Protein AF-A0A5B7IR37-F1 (afdb_monomer_lite)

Organism: Portunus trituberculatus (NCBI:txid210409)

Structure (mmCIF, N/CA/C/O backbone):
data_AF-A0A5B7IR37-F1
#
_entry.id   AF-A0A5B7IR37-F1
#
loop_
_atom_site.group_PDB
_atom_site.id
_atom_site.type_symbol
_atom_site.label_atom_id
_atom_site.label_alt_id
_atom_site.label_comp_id
_atom_site.label_asym_id
_atom_site.label_entity_id
_atom_site.label_seq_id
_atom_site.pdbx_PDB_ins_code
_atom_site.Cartn_x
_atom_site.Cartn_y
_atom_site.Cartn_z
_atom_site.occupancy
_atom_site.B_iso_or_equiv
_atom_site.auth_seq_id
_atom_site.auth_comp_id
_atom_site.auth_asym_id
_atom_site.auth_atom_id
_atom_site.pdbx_PDB_model_num
ATOM 1 N N . MET A 1 1 ? 5.178 -8.965 -11.911 1.00 69.69 1 MET A N 1
ATOM 2 C CA . MET A 1 1 ? 6.114 -8.073 -12.619 1.00 69.69 1 MET A CA 1
ATOM 3 C C . MET A 1 1 ? 5.299 -6.895 -13.105 1.00 69.69 1 MET A C 1
ATOM 5 O O . MET A 1 1 ? 4.233 -7.127 -13.671 1.00 69.69 1 MET A O 1
ATOM 9 N N . CYS A 1 2 ? 5.694 -5.681 -12.748 1.00 84.69 2 CYS A N 1
ATOM 10 C CA . CYS A 1 2 ? 4.940 -4.474 -13.054 1.00 84.69 2 CYS A CA 1
ATOM 11 C C . CYS A 1 2 ? 5.820 -3.583 -13.920 1.00 84.69 2 CYS A C 1
ATOM 13 O O . CYS A 1 2 ? 6.799 -3.041 -13.432 1.00 84.69 2 CYS A O 1
ATOM 15 N N . GLN A 1 3 ? 5.467 -3.450 -15.200 1.00 79.94 3 GLN A N 1
ATOM 16 C CA . GLN A 1 3 ? 6.336 -2.804 -16.186 1.00 79.94 3 GLN A CA 1
ATOM 17 C C . GLN A 1 3 ? 6.696 -1.363 -15.813 1.00 79.94 3 GLN A C 1
ATOM 19 O O . GLN A 1 3 ? 7.857 -1.006 -15.938 1.00 79.94 3 GLN A O 1
ATOM 24 N N . MET A 1 4 ? 5.752 -0.578 -15.281 1.00 83.19 4 MET A N 1
ATOM 25 C CA . MET A 1 4 ? 6.041 0.784 -14.812 1.00 83.19 4 MET A CA 1
ATOM 26 C C . MET A 1 4 ? 7.090 0.796 -13.691 1.00 83.19 4 MET A C 1
ATOM 28 O O . MET A 1 4 ? 8.041 1.568 -13.756 1.00 83.19 4 MET A O 1
ATOM 32 N N . CYS A 1 5 ? 6.960 -0.109 -12.712 1.00 84.19 5 CYS A N 1
ATOM 33 C CA . CYS A 1 5 ? 7.922 -0.233 -11.616 1.00 84.19 5 CYS A CA 1
ATOM 34 C C . CYS A 1 5 ? 9.292 -0.717 -12.079 1.00 84.19 5 CYS A C 1
ATOM 36 O O . CYS A 1 5 ? 10.316 -0.285 -11.564 1.00 84.19 5 CYS A O 1
ATOM 38 N N . ASP A 1 6 ? 9.302 -1.665 -13.011 1.00 81.50 6 ASP A N 1
ATOM 39 C CA . ASP A 1 6 ? 10.514 -2.363 -13.431 1.00 81.50 6 ASP A CA 1
ATOM 40 C C . ASP A 1 6 ? 11.309 -1.548 -14.473 1.00 81.50 6 ASP A C 1
ATOM 42 O O . ASP A 1 6 ? 12.500 -1.782 -14.660 1.00 81.50 6 ASP A O 1
ATOM 46 N N . LEU A 1 7 ? 10.665 -0.585 -15.142 1.00 80.81 7 LEU A N 1
ATOM 47 C CA . LEU A 1 7 ? 11.290 0.341 -16.094 1.00 80.81 7 LEU A CA 1
ATOM 48 C C . LEU A 1 7 ? 11.675 1.689 -15.467 1.00 80.81 7 LEU A C 1
ATOM 50 O O . LEU A 1 7 ? 12.274 2.517 -16.153 1.00 80.81 7 LEU A O 1
ATOM 54 N N . GLY A 1 8 ? 11.341 1.917 -14.192 1.00 72.31 8 GLY A N 1
ATOM 55 C CA . GLY A 1 8 ? 11.614 3.182 -13.507 1.00 72.31 8 GLY A CA 1
ATOM 56 C C . GLY A 1 8 ? 10.876 4.378 -14.117 1.00 72.31 8 GLY A C 1
ATOM 57 O O . GLY A 1 8 ? 11.356 5.505 -14.019 1.00 72.31 8 GLY A O 1
ATOM 58 N N . GLU A 1 9 ? 9.740 4.139 -14.780 1.00 76.44 9 GLU A N 1
ATOM 59 C CA . GLU A 1 9 ? 8.858 5.218 -15.231 1.00 76.44 9 GLU A CA 1
ATOM 60 C C . GLU A 1 9 ? 8.277 5.963 -14.017 1.00 76.44 9 GLU A C 1
ATOM 62 O O . GLU A 1 9 ? 8.223 5.413 -12.916 1.00 76.44 9 GLU A O 1
ATOM 67 N N . ASP A 1 10 ? 7.819 7.206 -14.209 1.00 74.62 10 ASP A N 1
ATOM 68 C CA . ASP A 1 10 ? 7.215 8.010 -13.140 1.00 74.62 10 ASP A CA 1
ATOM 69 C C . ASP A 1 10 ? 5.945 7.330 -12.590 1.00 74.62 10 ASP A C 1
ATOM 71 O O . ASP A 1 10 ? 4.826 7.507 -13.081 1.00 74.62 10 ASP A O 1
ATOM 75 N N . GLU A 1 11 ? 6.119 6.528 -11.541 1.00 73.81 11 GLU A N 1
ATOM 76 C CA . GLU A 1 11 ? 5.032 5.886 -10.817 1.00 73.81 11 GLU A CA 1
ATOM 77 C C . GLU A 1 11 ? 4.182 6.942 -10.107 1.00 73.81 11 GLU A C 1
ATOM 79 O O . GLU A 1 11 ? 4.668 7.735 -9.295 1.00 73.81 11 GLU A O 1
ATOM 84 N N . THR A 1 12 ? 2.872 6.913 -10.335 1.00 82.50 12 THR A N 1
ATOM 85 C CA . THR A 1 12 ? 1.954 7.745 -9.560 1.00 82.50 12 THR A CA 1
ATOM 86 C C . THR A 1 12 ? 1.594 7.067 -8.241 1.00 82.50 12 THR A C 1
ATOM 88 O O . THR A 1 12 ? 1.562 5.840 -8.115 1.00 82.50 12 THR A O 1
ATOM 91 N N . VAL A 1 13 ? 1.240 7.877 -7.241 1.00 77.62 13 VAL A N 1
ATOM 92 C CA . VAL A 1 13 ? 0.661 7.378 -5.984 1.00 77.62 13 VAL A CA 1
ATOM 93 C C . VAL A 1 13 ? -0.572 6.512 -6.265 1.00 77.62 13 VAL A C 1
ATOM 95 O O . VAL A 1 13 ? -0.758 5.487 -5.620 1.00 77.62 13 VAL A O 1
ATOM 98 N N . GLU A 1 14 ? -1.376 6.882 -7.263 1.00 78.81 14 GLU A N 1
ATOM 99 C CA . GLU A 1 14 ? -2.545 6.117 -7.701 1.00 78.81 14 GLU A CA 1
ATOM 100 C C . GLU A 1 14 ? -2.163 4.722 -8.212 1.00 78.81 14 GLU A C 1
ATOM 102 O O . GLU A 1 14 ? -2.722 3.731 -7.740 1.00 78.81 14 GLU A O 1
ATOM 107 N N . HIS A 1 15 ? -1.159 4.628 -9.090 1.00 84.06 15 HIS A N 1
ATOM 108 C CA . HIS A 1 15 ? -0.654 3.351 -9.589 1.00 84.06 15 HIS A CA 1
ATOM 109 C C . HIS A 1 15 ? -0.267 2.435 -8.428 1.00 84.06 15 HIS A C 1
ATOM 111 O O . HIS A 1 15 ? -0.735 1.306 -8.310 1.00 84.06 15 HIS A O 1
ATOM 117 N N . VAL A 1 16 ? 0.552 2.945 -7.518 1.00 80.81 16 VAL A N 1
ATOM 118 C CA . VAL A 1 16 ? 1.095 2.183 -6.398 1.00 80.81 16 VAL A CA 1
ATOM 119 C C . VAL A 1 16 ? -0.001 1.737 -5.420 1.00 80.81 16 VAL A C 1
ATOM 121 O O . VAL A 1 16 ? -0.060 0.572 -5.004 1.00 80.81 16 VAL A O 1
ATOM 124 N N . ILE A 1 17 ? -0.901 2.659 -5.081 1.00 79.06 17 ILE A N 1
ATOM 125 C CA . ILE A 1 17 ? -1.943 2.453 -4.079 1.00 79.06 17 ILE A CA 1
ATOM 126 C C . ILE A 1 17 ? -3.133 1.671 -4.631 1.00 79.06 17 ILE A C 1
ATOM 128 O O . ILE A 1 17 ? -3.847 1.086 -3.827 1.00 79.06 17 ILE A O 1
ATOM 132 N N . LEU A 1 18 ? -3.362 1.597 -5.944 1.00 77.62 18 LEU A N 1
ATOM 133 C CA . LEU A 1 18 ? -4.568 0.959 -6.493 1.00 77.62 18 LEU A CA 1
ATOM 134 C C . LEU A 1 18 ? -4.292 -0.166 -7.486 1.00 77.62 18 LEU A C 1
ATOM 136 O O . LEU A 1 18 ? -4.989 -1.180 -7.468 1.00 77.62 18 LEU A O 1
ATOM 140 N N . GLU A 1 19 ? -3.288 -0.012 -8.338 1.00 81.88 19 GLU A N 1
ATOM 141 C CA . GLU A 1 19 ? -3.170 -0.800 -9.570 1.00 81.88 19 GLU A CA 1
ATOM 142 C C . GLU A 1 19 ? -1.973 -1.750 -9.544 1.00 81.88 19 GLU A C 1
ATOM 144 O O . GLU A 1 19 ? -1.997 -2.824 -10.147 1.00 81.88 19 GLU A O 1
ATOM 149 N N . CYS A 1 20 ? -0.925 -1.385 -8.810 1.00 87.19 20 CYS A N 1
ATOM 150 C CA . CYS A 1 20 ? 0.361 -2.037 -8.900 1.00 87.19 20 CYS A CA 1
ATOM 151 C C . CYS A 1 20 ? 0.280 -3.481 -8.405 1.00 87.19 20 CYS A C 1
ATOM 153 O O . CYS A 1 20 ? -0.034 -3.755 -7.240 1.00 87.19 20 CYS A O 1
ATOM 155 N N . VAL A 1 21 ? 0.605 -4.419 -9.294 1.00 87.31 21 VAL A N 1
ATOM 156 C CA . VAL A 1 21 ? 0.655 -5.850 -8.975 1.00 87.31 21 VAL A CA 1
ATOM 157 C C . VAL A 1 21 ? 1.885 -6.218 -8.140 1.00 87.31 21 VAL A C 1
ATOM 159 O O . VAL A 1 21 ? 1.822 -7.198 -7.402 1.00 87.31 21 VAL A O 1
ATOM 162 N N . LYS A 1 22 ? 2.977 -5.432 -8.211 1.00 88.06 22 LYS A N 1
ATOM 163 C CA . LYS A 1 22 ? 4.198 -5.620 -7.394 1.00 88.06 22 LYS A CA 1
ATOM 164 C C . LYS A 1 22 ? 3.871 -5.465 -5.906 1.00 88.06 22 LYS A C 1
ATOM 166 O O . LYS A 1 22 ? 4.280 -6.296 -5.106 1.00 88.06 22 LYS A O 1
ATOM 171 N N . TYR A 1 23 ? 3.041 -4.479 -5.568 1.00 86.38 23 TYR A N 1
ATOM 172 C CA . TYR A 1 23 ? 2.677 -4.147 -4.186 1.00 86.38 23 TYR A CA 1
ATOM 173 C C . TYR A 1 23 ? 1.312 -4.688 -3.747 1.00 86.38 23 TYR A C 1
ATOM 175 O O . TYR A 1 23 ? 0.812 -4.308 -2.693 1.00 86.38 23 TYR A O 1
ATOM 183 N N . ALA A 1 24 ? 0.687 -5.577 -4.526 1.00 86.31 24 ALA A N 1
ATOM 184 C CA . ALA A 1 24 ? -0.678 -6.032 -4.256 1.00 86.31 24 ALA A CA 1
ATOM 185 C C . ALA A 1 24 ? -0.849 -6.674 -2.870 1.00 86.31 24 ALA A C 1
ATOM 187 O O . ALA A 1 24 ? -1.862 -6.439 -2.211 1.00 86.31 24 ALA A O 1
ATOM 188 N N . ARG A 1 25 ? 0.145 -7.449 -2.414 1.00 87.81 25 ARG A N 1
ATOM 189 C CA . ARG A 1 25 ? 0.108 -8.101 -1.098 1.00 87.81 25 ARG A CA 1
ATOM 190 C C . ARG A 1 25 ? 0.264 -7.095 0.040 1.00 87.81 25 ARG A C 1
ATOM 192 O O . ARG A 1 25 ? -0.607 -7.033 0.899 1.00 87.81 25 ARG A O 1
ATOM 199 N N . ASP A 1 26 ? 1.325 -6.290 0.022 1.00 87.50 26 ASP A N 1
ATOM 200 C CA . ASP A 1 26 ? 1.590 -5.315 1.089 1.00 87.50 26 ASP A CA 1
ATOM 201 C C . ASP A 1 26 ? 0.479 -4.256 1.167 1.00 87.50 26 ASP A C 1
ATOM 203 O O . ASP A 1 26 ? 0.046 -3.872 2.252 1.00 87.50 26 ASP A O 1
ATOM 207 N N . ARG A 1 27 ? -0.072 -3.856 0.014 1.00 86.31 27 ARG A N 1
ATOM 208 C CA . ARG A 1 27 ? -1.260 -3.002 -0.055 1.00 86.31 27 ARG A CA 1
ATOM 209 C C . ARG A 1 27 ? -2.459 -3.650 0.634 1.00 86.31 27 ARG A C 1
ATOM 211 O O . ARG A 1 27 ? -3.143 -2.984 1.406 1.00 86.31 27 ARG A O 1
ATOM 218 N N . TYR A 1 28 ? -2.735 -4.923 0.347 1.00 83.50 28 TYR A N 1
ATOM 219 C CA . TYR A 1 28 ? -3.848 -5.642 0.967 1.00 83.50 28 TYR A CA 1
ATOM 220 C C . TYR A 1 28 ? -3.680 -5.734 2.489 1.00 83.50 28 TYR A C 1
ATOM 222 O O . TYR A 1 28 ? -4.638 -5.499 3.224 1.00 83.50 28 TYR A O 1
ATOM 230 N N . GLU A 1 29 ? -2.467 -6.016 2.967 1.00 87.19 29 GLU A N 1
ATOM 231 C CA . GLU A 1 29 ? -2.138 -6.050 4.397 1.00 87.19 29 GLU A CA 1
ATOM 232 C C . GLU A 1 29 ? -2.385 -4.690 5.069 1.00 87.19 29 GLU A C 1
ATOM 234 O O . GLU A 1 29 ? -3.101 -4.623 6.073 1.00 87.19 29 GLU A O 1
ATOM 239 N N . MET A 1 30 ? -1.879 -3.603 4.475 1.00 86.00 30 MET A N 1
ATOM 240 C CA . MET A 1 30 ? -2.119 -2.235 4.947 1.00 86.00 30 MET A CA 1
ATOM 241 C C . MET A 1 30 ? -3.623 -1.923 5.002 1.00 86.00 30 MET A C 1
ATOM 243 O O . MET A 1 30 ? -4.127 -1.451 6.020 1.00 86.00 30 MET A O 1
ATOM 247 N N . MET A 1 31 ? -4.361 -2.221 3.930 1.00 80.38 31 MET A N 1
ATOM 248 C CA . MET A 1 31 ? -5.805 -1.972 3.834 1.00 80.38 31 MET A CA 1
ATOM 249 C C . MET A 1 31 ? -6.602 -2.733 4.898 1.00 80.38 31 MET A C 1
ATOM 251 O O . MET A 1 31 ? -7.496 -2.166 5.525 1.00 80.38 31 MET A O 1
ATOM 255 N N . GLN A 1 32 ? -6.271 -4.001 5.135 1.00 80.19 32 GLN A N 1
ATOM 256 C CA . GLN A 1 32 ? -6.916 -4.823 6.159 1.00 80.19 32 GLN A CA 1
ATOM 257 C C . GLN A 1 32 ? -6.673 -4.287 7.570 1.00 80.19 32 GLN A C 1
ATOM 259 O O . GLN A 1 32 ? -7.593 -4.271 8.390 1.00 80.19 32 GLN A O 1
ATOM 264 N N . MET A 1 33 ? -5.454 -3.828 7.853 1.00 84.88 33 MET A N 1
ATOM 265 C CA . MET A 1 33 ? -5.112 -3.207 9.132 1.00 84.88 33 MET A CA 1
ATOM 266 C C . MET A 1 33 ? -5.928 -1.921 9.334 1.00 84.88 33 MET A C 1
ATOM 268 O O . MET A 1 33 ? -6.634 -1.800 10.335 1.00 84.88 33 MET A O 1
ATOM 272 N N . VAL A 1 34 ? -5.937 -1.025 8.339 1.00 79.19 34 VAL A N 1
ATOM 273 C CA . VAL A 1 34 ? -6.704 0.234 8.376 1.00 79.19 34 VAL A CA 1
ATOM 274 C C . VAL A 1 34 ? -8.197 -0.017 8.611 1.00 79.19 34 VAL A C 1
ATOM 276 O O . VAL A 1 34 ? -8.812 0.675 9.418 1.00 79.19 34 VAL A O 1
ATOM 279 N N . LEU A 1 35 ? -8.790 -1.015 7.947 1.00 77.06 35 LEU A N 1
ATOM 280 C CA . LEU A 1 35 ? -10.195 -1.385 8.158 1.00 77.06 35 LEU A CA 1
ATOM 281 C C . LEU A 1 35 ? -10.447 -1.960 9.552 1.00 77.06 35 LEU A C 1
ATOM 283 O O . LEU A 1 35 ? -11.441 -1.604 10.182 1.00 77.06 35 LEU A O 1
ATOM 287 N N . THR A 1 36 ? -9.548 -2.818 10.037 1.00 80.00 36 THR A N 1
ATOM 288 C CA . THR A 1 36 ? -9.662 -3.439 11.364 1.00 80.00 36 THR A CA 1
ATOM 289 C C . THR A 1 36 ? -9.669 -2.374 12.461 1.00 80.00 36 THR A C 1
ATOM 291 O O . THR A 1 36 ? -10.531 -2.400 13.335 1.00 80.00 36 THR A O 1
ATOM 294 N N . GLU A 1 37 ? -8.756 -1.404 12.391 1.00 79.19 37 GLU A N 1
ATOM 295 C CA . GLU A 1 37 ? -8.671 -0.305 13.365 1.00 79.19 37 GLU A CA 1
ATOM 296 C C . GLU A 1 37 ? -9.859 0.669 13.259 1.00 79.19 37 GLU A C 1
ATOM 298 O O . GLU A 1 37 ? -10.261 1.268 14.253 1.00 79.19 37 GLU A O 1
ATOM 303 N N . GLN A 1 38 ? -10.495 0.773 12.087 1.00 75.50 38 GLN A N 1
ATOM 304 C CA . GLN A 1 38 ? -11.750 1.516 11.906 1.00 75.50 38 GLN A CA 1
ATOM 305 C C . GLN A 1 38 ? -13.001 0.739 12.364 1.00 75.50 38 GLN A C 1
ATOM 307 O O . GLN A 1 38 ? -14.111 1.264 12.271 1.00 75.50 38 GLN A O 1
ATOM 312 N N . GLY A 1 39 ? -12.854 -0.496 12.856 1.00 74.62 39 GLY A N 1
ATOM 313 C CA . GLY A 1 39 ? -13.973 -1.328 13.311 1.00 74.62 39 GLY A CA 1
ATOM 314 C C . GLY A 1 39 ? -14.792 -1.964 12.181 1.00 74.62 39 GLY A C 1
ATOM 315 O O . GLY A 1 39 ? -15.889 -2.462 12.434 1.00 74.62 39 GLY A O 1
ATOM 316 N N . HIS A 1 40 ? -14.278 -1.965 10.947 1.00 72.12 40 HIS A N 1
ATOM 317 C CA . HIS A 1 40 ? -14.886 -2.678 9.824 1.00 72.12 40 HIS A CA 1
ATOM 318 C C . HIS A 1 40 ? -14.642 -4.192 9.930 1.00 72.12 40 HIS A C 1
ATOM 320 O O . HIS A 1 40 ? -13.654 -4.655 10.506 1.00 72.12 40 HIS A O 1
ATOM 326 N N . ASN A 1 41 ? -15.549 -4.995 9.368 1.00 64.81 41 ASN A N 1
ATOM 327 C CA . ASN A 1 41 ? -15.414 -6.450 9.388 1.00 64.81 41 ASN A CA 1
ATOM 328 C C . ASN A 1 41 ? -14.273 -6.887 8.448 1.00 64.81 41 ASN A C 1
ATOM 330 O O . ASN A 1 41 ? -14.258 -6.518 7.280 1.00 64.81 41 ASN A O 1
ATOM 334 N N . ARG A 1 42 ? -13.348 -7.737 8.917 1.00 58.22 42 ARG A N 1
ATOM 335 C CA . ARG A 1 42 ? -12.274 -8.336 8.088 1.00 58.22 42 ARG A CA 1
ATOM 336 C C . ARG A 1 42 ? -12.786 -9.071 6.841 1.00 58.22 42 ARG A C 1
ATOM 338 O O . ARG A 1 42 ? -12.067 -9.178 5.853 1.00 58.22 42 ARG A O 1
ATOM 345 N N . ASN A 1 43 ? -14.016 -9.587 6.903 1.00 54.53 43 ASN A N 1
ATOM 346 C CA . ASN A 1 43 ? -14.695 -10.272 5.801 1.00 54.53 43 ASN A CA 1
ATOM 347 C C . ASN A 1 43 ? -15.569 -9.340 4.954 1.00 54.53 43 ASN A C 1
ATOM 349 O O . ASN A 1 43 ? -16.158 -9.802 3.975 1.00 54.53 43 ASN A O 1
ATOM 353 N N . GLU A 1 44 ? -15.683 -8.056 5.316 1.00 55.66 44 GLU A N 1
ATOM 354 C CA . GLU A 1 44 ? -16.199 -7.044 4.402 1.00 55.66 44 GLU A CA 1
ATOM 355 C C . GLU A 1 44 ? -15.189 -6.999 3.263 1.00 55.66 44 GLU A C 1
ATOM 357 O O . GLU A 1 44 ? -14.054 -6.538 3.409 1.00 55.66 44 GLU A O 1
ATOM 362 N N . ARG A 1 45 ? -15.561 -7.649 2.159 1.00 53.78 45 ARG A N 1
ATOM 363 C CA . ARG A 1 45 ? -14.736 -7.730 0.966 1.00 53.78 45 ARG A CA 1
ATOM 364 C C . ARG A 1 45 ? -14.254 -6.315 0.682 1.00 53.78 45 ARG A C 1
ATOM 366 O O . ARG A 1 45 ? -15.045 -5.377 0.759 1.00 53.78 45 ARG A O 1
ATOM 373 N N . VAL A 1 46 ? -12.963 -6.168 0.400 1.00 55.41 46 VAL A N 1
ATOM 374 C CA . VAL A 1 46 ? -12.354 -4.901 -0.010 1.00 55.41 46 VAL A CA 1
ATOM 375 C C . VAL A 1 46 ? -12.915 -4.526 -1.394 1.00 55.41 46 VAL A C 1
ATOM 377 O O . VAL A 1 46 ? -12.241 -4.604 -2.409 1.00 55.41 46 VAL A O 1
ATOM 380 N N . GLU A 1 47 ? -14.203 -4.200 -1.436 1.00 53.75 47 GLU A N 1
ATOM 381 C CA . GLU A 1 47 ? -14.993 -3.773 -2.590 1.00 53.75 47 GLU A CA 1
ATOM 382 C C . GLU A 1 47 ? -15.143 -2.251 -2.598 1.00 53.75 47 GLU A C 1
ATOM 384 O O . GLU A 1 47 ? -15.879 -1.706 -3.415 1.00 53.75 47 GLU A O 1
ATOM 389 N N . LYS A 1 48 ? -14.414 -1.538 -1.728 1.00 56.38 48 LYS A N 1
ATOM 390 C CA . LYS A 1 48 ? -14.225 -0.104 -1.924 1.00 56.38 48 LYS A CA 1
ATOM 391 C C . LYS A 1 48 ? -13.534 0.094 -3.269 1.00 56.38 48 LYS A C 1
ATOM 393 O O . LYS A 1 48 ? -12.431 -0.415 -3.489 1.00 56.38 48 LYS A O 1
ATOM 398 N N . MET A 1 49 ? -14.201 0.792 -4.186 1.00 55.16 49 MET A N 1
ATOM 399 C CA . MET A 1 49 ? -13.639 1.097 -5.502 1.00 55.16 49 MET A CA 1
ATOM 400 C C . MET A 1 49 ? -12.364 1.914 -5.305 1.00 55.16 49 MET A C 1
ATOM 402 O O . MET A 1 49 ? -12.312 2.734 -4.396 1.00 55.16 49 MET A O 1
ATOM 406 N N . GLY A 1 50 ? -11.330 1.724 -6.129 1.00 67.12 50 GLY A N 1
ATOM 407 C CA . GLY A 1 50 ? -9.990 2.265 -5.855 1.00 67.12 50 GLY A CA 1
ATOM 408 C C . GLY A 1 50 ? -9.938 3.745 -5.419 1.00 67.12 50 GLY A C 1
ATOM 409 O O . GLY A 1 50 ? -9.216 4.106 -4.495 1.00 67.12 50 GLY A O 1
ATOM 410 N N . ARG A 1 51 ? -10.803 4.612 -5.960 1.00 65.94 51 ARG A N 1
ATOM 411 C CA . ARG A 1 51 ? -10.904 6.013 -5.509 1.00 65.94 51 ARG A CA 1
ATOM 412 C C . ARG A 1 51 ? -11.364 6.187 -4.055 1.00 65.94 51 ARG A C 1
ATOM 414 O O . ARG A 1 51 ? -10.884 7.087 -3.378 1.00 65.94 51 ARG A O 1
ATOM 421 N N . GLU A 1 52 ? -12.248 5.336 -3.547 1.00 67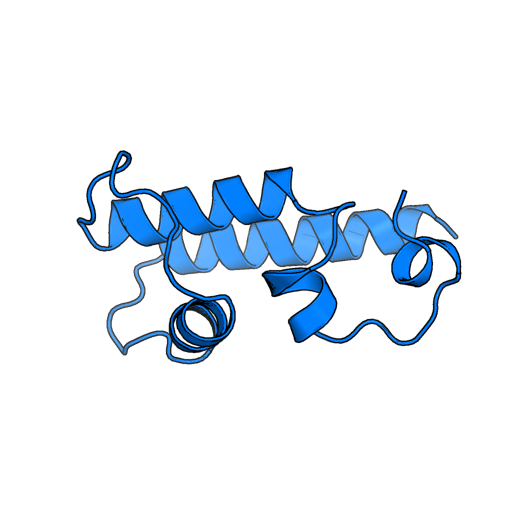.88 52 GLU A N 1
ATOM 422 C CA . GLU A 1 52 ? -12.681 5.345 -2.142 1.00 67.88 52 GLU A CA 1
ATOM 423 C C . GLU A 1 52 ? -11.532 4.968 -1.201 1.00 67.88 52 GLU A C 1
ATOM 425 O O . GLU A 1 52 ? -11.454 5.490 -0.092 1.00 67.88 52 GLU A O 1
ATOM 430 N N . TRP A 1 53 ? -10.595 4.131 -1.658 1.00 71.44 53 TRP A N 1
ATOM 431 C CA . TRP A 1 53 ? -9.354 3.856 -0.933 1.00 71.44 53 TRP A CA 1
ATOM 432 C C . TRP A 1 53 ? -8.408 5.039 -0.911 1.00 71.44 53 TRP A C 1
ATOM 434 O O . TRP A 1 53 ? -7.865 5.343 0.148 1.00 71.44 53 TRP A O 1
ATOM 444 N N . MET A 1 54 ? -8.256 5.744 -2.033 1.00 65.06 54 MET A N 1
ATOM 445 C CA . MET A 1 54 ? -7.525 7.011 -2.034 1.00 65.06 54 MET A CA 1
ATOM 446 C C . MET A 1 54 ? -8.168 8.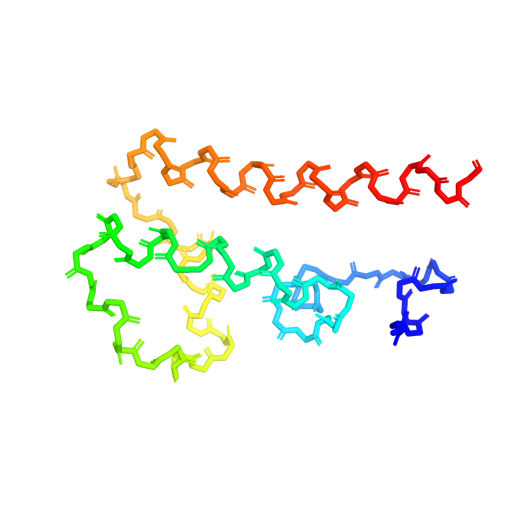011 -1.078 1.00 65.06 54 MET A C 1
ATOM 448 O O . MET A 1 54 ? -7.454 8.677 -0.350 1.00 65.06 54 MET A O 1
ATOM 452 N N . VAL A 1 55 ? -9.496 8.076 -0.986 1.00 63.44 55 VAL A N 1
ATOM 453 C CA . VAL A 1 55 ? -10.172 8.930 0.003 1.00 63.44 55 VAL A CA 1
ATOM 454 C C . VAL A 1 55 ? -9.949 8.442 1.439 1.00 63.44 55 VAL A C 1
ATOM 456 O O . VAL A 1 55 ? -9.845 9.267 2.333 1.00 63.44 55 VAL A O 1
ATOM 459 N N . VAL A 1 56 ? -9.818 7.140 1.698 1.00 64.44 56 VAL A N 1
ATOM 460 C CA . VAL A 1 56 ? -9.457 6.635 3.039 1.00 64.44 56 VAL A CA 1
ATOM 461 C C . VAL A 1 56 ? -8.000 6.962 3.392 1.00 64.44 56 VAL A C 1
ATOM 463 O O . VAL A 1 56 ? -7.731 7.355 4.522 1.00 64.44 56 VAL A O 1
ATOM 466 N N . LEU A 1 57 ? -7.076 6.828 2.437 1.00 64.12 57 LEU A N 1
ATOM 467 C CA . LEU A 1 57 ? -5.637 7.055 2.626 1.00 64.12 57 LEU A CA 1
ATOM 468 C C . LEU A 1 57 ? -5.230 8.534 2.568 1.00 64.12 57 LEU A C 1
ATOM 470 O O . LEU A 1 57 ? -4.263 8.915 3.212 1.00 64.12 57 LEU A O 1
ATOM 474 N N . LEU A 1 58 ? -5.941 9.366 1.805 1.00 61.12 58 LEU A N 1
ATOM 475 C CA . LEU A 1 58 ? -5.708 10.813 1.681 1.00 61.12 58 LEU A CA 1
ATOM 476 C C . LEU A 1 58 ? -6.648 11.621 2.587 1.00 61.12 58 LEU A C 1
ATOM 478 O O . LEU A 1 58 ? -6.287 12.693 3.058 1.00 61.12 58 LEU A O 1
ATOM 482 N N . GLY A 1 59 ? -7.854 11.112 2.848 1.00 63.03 59 GLY A N 1
ATOM 483 C CA . GLY A 1 59 ? -8.865 11.698 3.736 1.00 63.03 59 GLY A CA 1
ATOM 484 C C . GLY A 1 59 ? -8.813 11.144 5.158 1.00 63.03 59 GLY A C 1
ATOM 485 O O . GLY A 1 59 ? -9.844 11.080 5.831 1.00 63.03 59 GLY A O 1
ATOM 486 N N . LEU A 1 60 ? -7.619 10.743 5.601 1.00 57.69 60 LEU A N 1
ATOM 487 C CA . LEU A 1 60 ? -7.285 10.382 6.975 1.00 57.69 60 LEU A CA 1
ATOM 488 C C . LEU A 1 60 ? -7.957 11.366 7.946 1.00 57.69 60 LEU A C 1
ATOM 490 O O . LEU A 1 60 ? -7.583 12.534 8.052 1.00 57.69 60 LEU A O 1
ATOM 494 N N . LYS A 1 61 ? -9.024 10.908 8.610 1.00 60.25 61 LYS A N 1
ATOM 495 C CA . LYS A 1 61 ? -9.771 11.694 9.597 1.00 60.25 61 LYS A CA 1
ATOM 496 C C . LYS A 1 61 ? -8.842 12.138 10.730 1.00 60.25 61 LYS A C 1
ATOM 498 O O . LYS A 1 61 ? -7.838 11.502 11.025 1.00 60.25 61 LYS A O 1
ATOM 503 N N . ARG A 1 62 ? -9.289 13.150 11.476 1.00 56.09 62 ARG A N 1
ATOM 504 C CA . ARG A 1 62 ? -8.698 13.657 12.732 1.00 56.09 62 ARG A CA 1
ATOM 505 C C . ARG A 1 62 ? -8.484 12.590 13.837 1.00 56.09 62 ARG A C 1
ATOM 507 O O . ARG A 1 62 ? -7.929 12.913 14.877 1.00 56.09 62 ARG A O 1
ATOM 514 N N . GLU A 1 63 ? -8.923 11.352 13.615 1.00 63.81 63 GLU A N 1
ATOM 515 C CA . GLU A 1 63 ? -8.927 10.217 14.550 1.00 63.81 63 GLU A CA 1
ATOM 516 C C . GLU A 1 63 ? -7.988 9.077 14.103 1.00 63.81 63 GLU A C 1
ATOM 518 O O . GLU A 1 63 ? -8.249 7.912 14.393 1.00 63.81 63 GLU A O 1
ATOM 523 N N . MET A 1 64 ? -6.905 9.366 13.370 1.00 69.00 64 MET A N 1
ATOM 524 C CA . MET A 1 64 ? -5.864 8.351 13.175 1.00 69.00 64 MET A CA 1
ATOM 525 C C . ME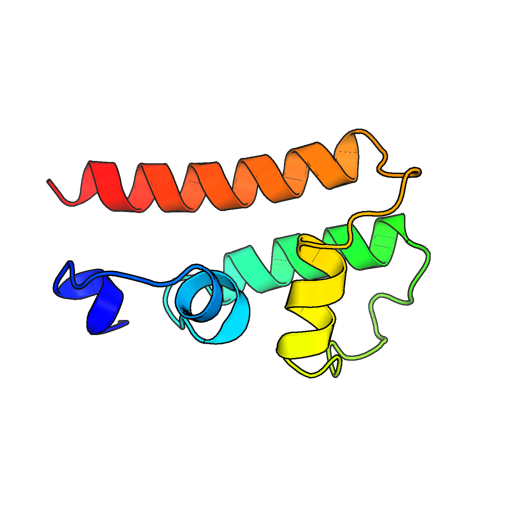T A 1 64 ? -5.281 7.948 14.526 1.00 69.00 64 MET A C 1
ATOM 527 O O . MET A 1 64 ? -4.787 8.795 15.271 1.00 69.00 64 MET A O 1
ATOM 531 N N . ASN A 1 65 ? -5.298 6.652 14.817 1.00 78.19 65 ASN A N 1
ATOM 5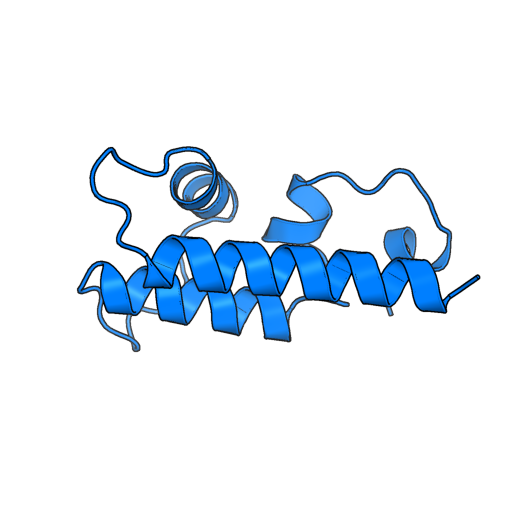32 C CA . ASN A 1 65 ? -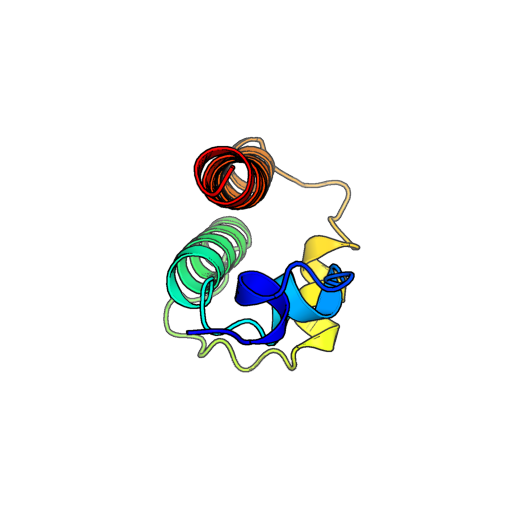4.492 6.115 15.899 1.00 78.19 65 ASN A CA 1
ATOM 533 C C . ASN A 1 65 ? -3.071 5.807 15.397 1.00 78.19 65 ASN A C 1
ATOM 535 O O . ASN A 1 65 ? -2.819 5.719 14.191 1.00 78.19 65 ASN A O 1
ATOM 539 N N . GLU A 1 66 ? -2.135 5.655 16.330 1.00 85.31 66 GLU A N 1
ATOM 540 C CA . GLU A 1 66 ? -0.718 5.437 16.019 1.00 85.31 66 GLU A CA 1
ATOM 541 C C . GLU A 1 66 ? -0.495 4.213 15.123 1.00 85.31 66 GLU A C 1
ATOM 543 O O . GLU A 1 66 ? 0.322 4.272 14.210 1.00 85.31 66 GLU A O 1
ATOM 548 N N . ARG A 1 67 ? -1.291 3.149 15.290 1.00 85.50 67 ARG A N 1
ATOM 549 C CA . ARG A 1 67 ? -1.175 1.923 14.485 1.00 85.50 67 ARG A CA 1
ATOM 550 C C . ARG A 1 67 ? -1.550 2.138 13.025 1.00 85.50 67 ARG A C 1
ATOM 552 O O . ARG A 1 67 ? -0.913 1.583 12.134 1.00 85.50 67 ARG A O 1
ATOM 559 N N . MET A 1 68 ? -2.567 2.961 12.769 1.00 82.06 68 MET A N 1
ATOM 560 C CA . MET A 1 68 ? -2.956 3.327 11.409 1.00 82.06 68 MET A CA 1
ATOM 561 C C . MET A 1 68 ? -1.852 4.109 10.700 1.00 82.06 68 MET A C 1
ATOM 563 O O . MET A 1 68 ? -1.582 3.854 9.528 1.00 82.06 68 MET A O 1
ATOM 567 N N . ILE A 1 69 ? -1.208 5.034 11.417 1.00 83.38 69 ILE A N 1
ATOM 568 C CA . ILE A 1 69 ? -0.062 5.801 10.910 1.00 83.38 69 ILE A CA 1
ATOM 569 C C . ILE A 1 69 ? 1.108 4.856 10.629 1.00 83.38 69 ILE A C 1
ATOM 571 O O . ILE A 1 69 ? 1.706 4.915 9.556 1.00 83.38 69 ILE A O 1
ATOM 575 N N . GLU A 1 70 ? 1.404 3.963 11.569 1.00 89.25 70 GLU A N 1
ATOM 576 C CA . GLU A 1 70 ? 2.522 3.031 11.486 1.00 89.25 70 GLU A CA 1
ATOM 577 C C . GLU A 1 70 ? 2.404 2.097 10.283 1.00 89.25 70 GLU A C 1
ATOM 579 O O . GLU A 1 70 ? 3.350 2.015 9.508 1.00 89.25 70 GLU A O 1
ATOM 584 N N . ALA A 1 71 ? 1.251 1.472 10.028 1.00 86.62 71 ALA A N 1
ATOM 585 C CA 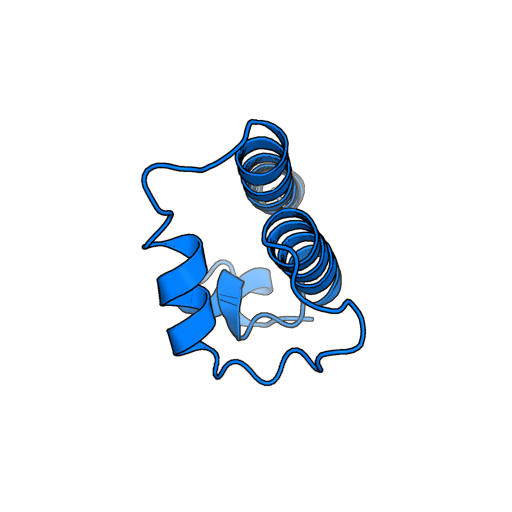. ALA A 1 71 ? 1.173 0.559 8.885 1.00 86.62 71 ALA A CA 1
ATOM 586 C C . ALA A 1 71 ? 1.219 1.278 7.528 1.00 86.62 71 ALA A C 1
ATOM 588 O O . ALA A 1 71 ? 1.720 0.709 6.558 1.00 86.62 71 ALA A O 1
ATOM 589 N N . VAL A 1 72 ? 0.704 2.513 7.437 1.00 83.56 72 VAL A N 1
ATOM 590 C CA . VAL A 1 72 ? 0.864 3.322 6.217 1.00 83.56 72 VAL A CA 1
ATOM 591 C C . VAL A 1 72 ? 2.340 3.661 6.019 1.00 83.56 72 VAL A C 1
ATOM 593 O O . VAL A 1 72 ? 2.859 3.482 4.919 1.00 83.56 72 VAL A O 1
ATOM 596 N N . ASN A 1 73 ? 3.038 4.080 7.076 1.00 86.50 73 ASN A N 1
ATOM 597 C CA . ASN A 1 73 ? 4.473 4.349 7.016 1.00 86.50 73 ASN A CA 1
ATOM 598 C C . ASN A 1 73 ? 5.276 3.098 6.652 1.00 86.50 73 ASN A C 1
ATOM 600 O O . ASN A 1 73 ? 6.105 3.166 5.752 1.00 86.50 73 ASN A O 1
ATOM 604 N N . GLU A 1 74 ? 5.004 1.950 7.272 1.00 90.25 74 GLU A N 1
ATOM 605 C CA . GLU A 1 74 ? 5.667 0.689 6.936 1.00 90.25 74 GLU A CA 1
ATOM 606 C C . GLU A 1 74 ? 5.467 0.316 5.469 1.00 90.25 74 GLU A C 1
ATOM 608 O O . GLU A 1 74 ? 6.415 -0.101 4.803 1.00 90.25 74 GLU A O 1
ATOM 613 N N . PHE A 1 75 ? 4.247 0.469 4.951 1.00 87.44 75 PHE A N 1
ATOM 614 C CA . PHE A 1 75 ? 3.964 0.217 3.545 1.00 87.44 75 PHE A CA 1
ATOM 615 C C . PHE A 1 75 ? 4.806 1.130 2.646 1.00 87.44 75 PHE A C 1
ATOM 617 O O . PHE A 1 75 ? 5.521 0.642 1.770 1.00 87.44 75 PHE A O 1
ATOM 624 N N . LEU A 1 76 ? 4.785 2.441 2.899 1.00 85.69 76 LEU A N 1
ATOM 625 C CA . LEU A 1 76 ? 5.564 3.419 2.136 1.00 85.69 76 LEU A CA 1
ATOM 626 C C . LEU A 1 76 ? 7.076 3.162 2.235 1.00 85.69 76 LEU A C 1
ATOM 628 O O . LEU A 1 76 ? 7.774 3.236 1.223 1.00 85.69 76 LEU A O 1
ATOM 632 N N . GLU A 1 77 ? 7.583 2.803 3.413 1.00 88.50 77 GLU A N 1
ATOM 633 C CA . GLU A 1 77 ? 8.990 2.460 3.625 1.00 88.50 77 GLU A CA 1
ATOM 634 C C . GLU A 1 77 ? 9.398 1.188 2.888 1.00 88.50 77 GLU A C 1
ATOM 636 O O . GLU A 1 77 ? 10.466 1.162 2.277 1.00 88.50 77 GLU A O 1
ATOM 641 N N . ARG A 1 78 ? 8.579 0.130 2.918 1.00 87.25 78 ARG A N 1
ATOM 642 C CA . ARG A 1 78 ? 8.865 -1.113 2.183 1.00 87.25 78 ARG A CA 1
ATOM 643 C C . ARG A 1 78 ? 8.966 -0.844 0.689 1.00 87.25 78 ARG A C 1
ATOM 645 O O . ARG A 1 78 ? 9.891 -1.337 0.050 1.00 87.25 78 ARG A O 1
ATOM 652 N N . MET A 1 79 ? 8.066 -0.025 0.150 1.00 83.75 79 MET A N 1
ATOM 653 C CA . MET A 1 79 ? 8.125 0.382 -1.253 1.00 83.75 79 MET A CA 1
ATOM 654 C C . MET A 1 79 ? 9.359 1.221 -1.557 1.00 83.75 79 MET A C 1
ATOM 656 O O . MET A 1 79 ? 10.042 0.975 -2.547 1.00 83.75 79 MET A O 1
ATOM 660 N N . TRP A 1 80 ? 9.671 2.191 -0.695 1.00 82.81 80 TRP A N 1
ATOM 661 C CA . TRP A 1 80 ? 10.869 3.007 -0.842 1.00 82.81 80 TRP A CA 1
ATOM 662 C C . TRP A 1 80 ? 12.138 2.148 -0.846 1.00 82.81 80 TRP A C 1
ATOM 664 O O . TRP A 1 80 ? 12.949 2.263 -1.759 1.00 82.81 80 TRP A O 1
ATOM 674 N N . ARG A 1 81 ? 12.278 1.233 0.120 1.00 83.25 81 ARG A N 1
ATOM 675 C CA . ARG A 1 81 ? 13.426 0.321 0.213 1.00 83.25 81 ARG A CA 1
ATOM 676 C C . ARG A 1 81 ? 13.536 -0.590 -0.998 1.00 83.25 81 ARG A C 1
ATOM 678 O O . ARG A 1 81 ? 14.634 -0.712 -1.517 1.00 83.25 81 ARG A O 1
ATOM 685 N N . ALA A 1 82 ? 12.426 -1.180 -1.445 1.00 79.94 82 ALA A N 1
ATOM 686 C CA . ALA A 1 82 ? 12.414 -2.045 -2.621 1.00 79.94 82 ALA A CA 1
ATOM 687 C C . ALA A 1 82 ? 12.965 -1.326 -3.860 1.00 79.94 82 ALA A C 1
ATOM 689 O O . ALA A 1 82 ? 13.726 -1.926 -4.607 1.00 79.94 82 ALA A O 1
ATOM 690 N N . ARG A 1 83 ? 12.646 -0.036 -4.032 1.00 73.75 83 ARG A N 1
ATOM 691 C CA . ARG A 1 83 ? 13.210 0.789 -5.110 1.00 73.75 83 ARG A CA 1
ATOM 692 C C . ARG A 1 83 ? 14.698 1.078 -4.923 1.00 73.75 83 ARG A C 1
ATOM 694 O O . ARG A 1 83 ? 15.450 0.969 -5.875 1.00 73.75 83 ARG A O 1
ATOM 701 N N . CYS A 1 84 ? 15.137 1.407 -3.709 1.00 71.88 84 CYS A N 1
ATOM 702 C CA . CYS A 1 84 ? 16.548 1.707 -3.440 1.00 71.88 84 CYS A CA 1
ATOM 703 C C . CYS A 1 84 ? 17.482 0.487 -3.510 1.00 71.88 84 CYS A C 1
ATOM 705 O O . CYS A 1 84 ? 18.694 0.666 -3.499 1.00 71.88 84 CYS A O 1
ATOM 707 N N . THR A 1 85 ? 16.953 -0.738 -3.505 1.00 63.41 85 THR A N 1
ATOM 708 C CA . THR A 1 85 ? 17.746 -1.971 -3.664 1.00 63.41 85 THR A CA 1
ATOM 709 C C . THR A 1 85 ? 17.870 -2.455 -5.108 1.00 63.41 85 THR A C 1
ATOM 711 O O . THR A 1 85 ? 18.618 -3.401 -5.339 1.00 63.41 85 THR A O 1
ATOM 714 N N . ASP A 1 86 ? 17.146 -1.839 -6.048 1.00 55.31 86 ASP A N 1
ATOM 715 C CA . ASP A 1 86 ? 17.211 -2.155 -7.481 1.00 55.31 86 ASP A CA 1
ATOM 716 C C . ASP A 1 86 ? 18.284 -1.298 -8.229 1.00 55.31 86 ASP A C 1
ATOM 718 O O . ASP A 1 86 ? 18.418 -1.444 -9.444 1.00 55.31 86 ASP A O 1
ATOM 722 N N . ASP A 1 87 ? 19.067 -0.464 -7.512 1.00 45.72 87 ASP A N 1
ATOM 723 C CA . ASP A 1 87 ? 20.224 0.338 -7.995 1.00 45.72 87 ASP A CA 1
ATOM 724 C C . ASP A 1 87 ? 21.597 -0.316 -7.711 1.00 45.72 87 ASP A C 1
ATOM 726 O O . ASP A 1 87 ? 21.810 -0.827 -6.582 1.00 45.72 87 ASP A O 1
#

Radius of gyration: 13.5 Å; chains: 1; bounding box: 36×24×32 Å

Foldseek 3Di:
DFCCLVVVPPDDPLCQQAPPPVLPVLNLVLVLQLCVVVVHDSPPPPPCHSVVSVCCVVVVDPPDDPSNVVSVVVSVVVSVVVSVVVD

Sequence (87 aa):
MCQMCDLGEDETVEHVILECVKYARDRYEMMQMVLTEQGHNRNERVEKMGREWMVVLLGLKREMNERMIEAVNEFLERMWRARCTDD

Secondary structure (DSSP, 8-state):
--HHHHTT----HHIIIII-STTHHHHHHHHHHHHHHTT--TTS-S-S-HHHHHHHHHS--TT--HHHHHHHHHHHHHHHHHHHT--

pLDDT: mean 75.26, std 11.23, range [45.72, 90.25]